Protein AF-A0A355AN96-F1 (afdb_monomer_lite)

Sequence (68 aa):
MQENLWDRLRRMHLQSHQVRGFTLLSPTLGFMVLFLALPIVILLVLSFWTQTYIDFNKTFSLANYQKF

S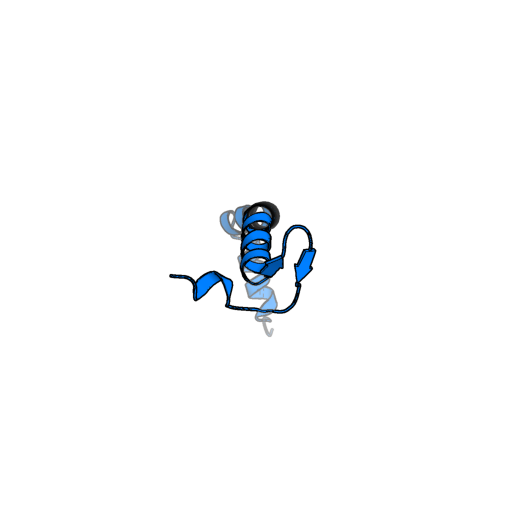econdary structure (DSSP, 8-state):
----HHHHHHHHHHH-HHHHHHHHHHHHHHHHHHHHHHHHHHHHHHHTSEEETTEEE-S---HHHH--

pLDDT: mean 83.03, std 13.55, range [51.38, 98.06]

Structure (mmCIF, N/CA/C/O backbone):
data_AF-A0A355AN96-F1
#
_entry.id   AF-A0A355AN96-F1
#
loop_
_atom_site.group_PDB
_atom_site.id
_atom_site.type_symbol
_atom_site.label_atom_id
_atom_site.label_alt_id
_atom_site.label_comp_id
_atom_site.label_asym_id
_atom_site.label_entity_id
_atom_site.label_seq_id
_atom_site.pdbx_PDB_ins_code
_atom_site.Cartn_x
_atom_site.Cartn_y
_atom_site.Cartn_z
_atom_site.occupancy
_atom_site.B_iso_or_equiv
_atom_site.auth_seq_id
_atom_site.auth_comp_id
_atom_site.auth_asym_id
_atom_site.auth_atom_id
_atom_site.pdbx_PDB_model_num
ATOM 1 N N . MET A 1 1 ? 22.336 -26.695 -38.698 1.00 51.38 1 MET A N 1
ATOM 2 C CA . MET A 1 1 ? 22.295 -25.387 -38.012 1.00 51.38 1 MET A CA 1
ATOM 3 C C . MET A 1 1 ? 20.945 -25.291 -37.309 1.00 51.38 1 MET A C 1
ATOM 5 O O . MET A 1 1 ? 19.954 -24.985 -37.955 1.00 51.38 1 MET A O 1
ATOM 9 N N . GLN A 1 2 ? 20.866 -25.730 -36.050 1.00 55.41 2 GLN A N 1
ATOM 10 C CA . GLN A 1 2 ? 19.617 -25.717 -35.277 1.00 55.41 2 GLN A CA 1
ATOM 11 C C . GLN A 1 2 ? 19.482 -24.324 -34.661 1.00 55.41 2 GLN A C 1
ATOM 13 O O . GLN A 1 2 ? 20.259 -23.963 -33.784 1.00 55.41 2 GLN A O 1
ATOM 18 N N . GLU A 1 3 ? 18.581 -23.497 -35.187 1.00 62.06 3 GLU A N 1
ATOM 19 C CA . GLU A 1 3 ? 18.330 -22.187 -34.591 1.00 62.06 3 GLU A CA 1
ATOM 20 C C . GLU A 1 3 ? 17.541 -22.359 -33.293 1.00 62.06 3 GLU A C 1
ATOM 22 O O . GLU A 1 3 ? 16.403 -22.830 -33.306 1.00 62.06 3 GLU A O 1
ATOM 27 N N . ASN A 1 4 ? 18.139 -21.959 -32.174 1.00 71.62 4 ASN A N 1
ATOM 28 C CA . ASN A 1 4 ? 17.476 -22.003 -30.881 1.00 71.62 4 ASN A CA 1
ATOM 29 C C . ASN A 1 4 ? 16.303 -21.009 -30.885 1.00 71.62 4 ASN A C 1
ATOM 31 O O . ASN A 1 4 ? 16.461 -19.840 -31.247 1.00 71.62 4 ASN A O 1
ATOM 35 N N . LEU A 1 5 ? 15.123 -21.445 -30.436 1.00 72.19 5 LEU A N 1
ATOM 36 C CA . LEU A 1 5 ? 13.940 -20.584 -30.256 1.00 72.19 5 LEU A CA 1
ATOM 37 C C . LEU A 1 5 ? 14.260 -19.324 -29.430 1.00 72.19 5 LEU A C 1
ATOM 39 O O . LEU A 1 5 ? 13.765 -18.236 -29.721 1.00 72.19 5 LEU A O 1
ATOM 43 N N . TRP A 1 6 ? 15.162 -19.465 -28.461 1.00 71.38 6 TRP A N 1
ATOM 44 C CA . TRP A 1 6 ? 15.674 -18.389 -27.617 1.00 71.38 6 TRP A CA 1
ATOM 45 C C . TRP A 1 6 ? 16.394 -17.284 -28.398 1.00 71.38 6 TRP A C 1
ATOM 47 O O . TRP A 1 6 ? 16.198 -16.102 -28.111 1.00 71.38 6 TRP A O 1
ATOM 57 N N . ASP A 1 7 ? 17.156 -17.638 -29.434 1.00 73.50 7 ASP A N 1
ATOM 58 C CA . ASP A 1 7 ? 17.873 -16.663 -30.261 1.00 73.50 7 ASP A CA 1
ATOM 59 C C . ASP A 1 7 ? 16.911 -15.874 -31.158 1.00 73.50 7 ASP A C 1
ATOM 61 O O . ASP A 1 7 ? 17.109 -14.682 -31.406 1.00 73.50 7 ASP A O 1
ATOM 65 N N . ARG A 1 8 ? 15.810 -16.501 -31.590 1.00 67.12 8 ARG A N 1
ATOM 66 C CA . ARG A 1 8 ? 14.747 -15.835 -32.358 1.00 67.12 8 ARG A CA 1
ATOM 67 C C . ARG A 1 8 ? 13.962 -14.839 -31.507 1.00 67.12 8 ARG A C 1
ATOM 69 O O . ARG A 1 8 ? 13.770 -13.702 -31.937 1.00 67.12 8 ARG A O 1
ATOM 76 N N . LEU A 1 9 ? 13.591 -15.226 -30.287 1.00 66.94 9 LEU A N 1
ATOM 77 C CA . LEU A 1 9 ? 12.909 -14.345 -29.332 1.00 66.94 9 LEU A CA 1
ATOM 78 C C . LEU A 1 9 ? 13.778 -13.138 -28.950 1.00 66.94 9 LEU A C 1
ATOM 80 O O . LEU A 1 9 ? 13.296 -12.006 -28.917 1.00 66.94 9 LEU A O 1
ATOM 84 N N . ARG A 1 10 ? 15.083 -13.355 -28.741 1.00 68.88 10 ARG A N 1
ATOM 85 C CA . ARG A 1 10 ? 16.040 -12.283 -28.433 1.00 68.88 10 ARG A CA 1
ATOM 86 C C . ARG A 1 10 ? 16.170 -11.268 -29.571 1.00 68.88 10 ARG A C 1
ATOM 88 O O . ARG A 1 10 ? 16.203 -10.067 -29.316 1.00 68.88 10 ARG A O 1
ATOM 95 N N . ARG A 1 11 ? 16.208 -11.733 -30.825 1.00 65.12 11 ARG A N 1
ATOM 96 C CA . ARG A 1 11 ? 16.284 -10.863 -32.014 1.00 65.12 11 ARG A CA 1
ATOM 97 C C . ARG A 1 11 ? 15.001 -10.054 -32.231 1.00 65.12 11 ARG A C 1
ATOM 99 O O . ARG A 1 11 ? 15.092 -8.868 -32.535 1.00 65.12 11 ARG A O 1
ATOM 106 N N . MET A 1 12 ? 13.828 -10.645 -31.994 1.00 63.34 12 MET A N 1
ATOM 107 C CA . MET A 1 12 ? 12.540 -9.936 -32.076 1.00 63.34 12 MET A CA 1
ATOM 108 C C . MET A 1 12 ? 12.390 -8.844 -31.002 1.00 63.34 12 MET A C 1
ATOM 110 O O . MET A 1 12 ? 11.875 -7.760 -31.287 1.00 63.34 12 MET A O 1
ATOM 114 N N . HIS A 1 13 ? 12.899 -9.085 -29.789 1.00 62.38 13 HIS A N 1
ATOM 115 C CA . HIS A 1 13 ? 12.929 -8.082 -28.719 1.00 62.38 13 HIS A CA 1
ATOM 116 C C . HIS A 1 13 ? 13.857 -6.896 -29.069 1.00 62.38 13 HIS A C 1
ATOM 118 O O . HIS A 1 13 ? 13.547 -5.751 -28.760 1.00 62.38 13 HIS A O 1
ATOM 124 N N . LEU A 1 14 ? 14.968 -7.138 -29.774 1.00 62.88 14 LEU A N 1
ATOM 125 C CA . LEU A 1 14 ? 15.915 -6.089 -30.178 1.00 62.88 14 LEU A CA 1
ATOM 126 C C . LEU A 1 14 ? 15.459 -5.253 -31.390 1.00 62.88 14 LEU A C 1
ATOM 128 O O . LEU A 1 14 ? 15.879 -4.105 -31.514 1.00 62.88 14 LEU A O 1
ATOM 132 N N . GLN A 1 15 ? 14.618 -5.799 -32.276 1.00 63.97 15 GLN A N 1
ATOM 133 C CA . GLN A 1 15 ? 14.175 -5.115 -33.503 1.00 63.97 15 GLN A CA 1
ATOM 134 C C . GLN A 1 15 ? 12.977 -4.172 -33.316 1.00 63.97 15 GLN A C 1
ATOM 136 O O . GLN A 1 15 ? 12.761 -3.292 -34.148 1.00 63.97 15 GLN A O 1
ATOM 141 N N . SER A 1 16 ? 12.189 -4.327 -32.252 1.00 64.06 16 SER A N 1
ATOM 142 C CA . SER A 1 16 ? 10.966 -3.543 -32.054 1.00 64.06 16 SER A CA 1
ATOM 143 C C . SER A 1 16 ? 11.231 -2.299 -31.197 1.00 64.06 16 SER A C 1
ATOM 145 O O . SER A 1 16 ? 11.337 -2.353 -29.970 1.00 64.06 16 SER A O 1
ATOM 147 N N . HIS A 1 17 ? 11.317 -1.137 -31.851 1.00 62.50 17 HIS A N 1
ATOM 148 C CA . HIS A 1 17 ? 11.540 0.160 -31.196 1.00 62.50 17 HIS A CA 1
ATOM 149 C C . HIS A 1 17 ? 10.504 0.460 -30.095 1.00 62.50 17 HIS A C 1
ATOM 151 O O . HIS A 1 17 ? 10.833 1.056 -29.069 1.00 62.50 17 HIS A O 1
ATOM 157 N N . GLN A 1 18 ? 9.268 -0.003 -30.286 1.00 65.00 18 GLN A N 1
ATOM 158 C CA . GLN A 1 18 ? 8.141 0.167 -29.371 1.00 65.00 18 GLN A CA 1
ATOM 159 C C . GLN A 1 18 ? 8.282 -0.698 -28.110 1.00 65.00 18 GLN A C 1
ATOM 161 O O . GLN A 1 18 ? 8.018 -0.220 -27.008 1.00 65.00 18 GLN A O 1
ATOM 166 N N . VAL A 1 19 ? 8.757 -1.942 -28.240 1.00 66.56 19 VAL A N 1
ATOM 167 C CA . VAL A 1 19 ? 8.944 -2.850 -27.093 1.00 66.56 19 VAL A 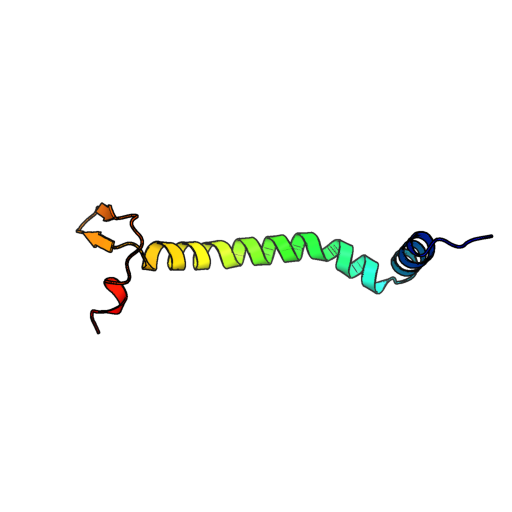CA 1
ATOM 168 C C . VAL A 1 19 ? 10.070 -2.353 -26.194 1.00 66.56 19 VAL A C 1
ATOM 170 O O . VAL A 1 19 ? 9.958 -2.436 -24.972 1.00 66.56 19 VAL A O 1
ATOM 173 N N . ARG A 1 20 ? 11.117 -1.754 -26.777 1.00 68.88 20 ARG A N 1
ATOM 174 C CA . ARG A 1 20 ? 12.214 -1.141 -26.018 1.00 68.88 20 ARG A CA 1
ATOM 175 C C . ARG A 1 20 ? 11.737 0.050 -25.180 1.00 68.88 20 ARG A C 1
ATOM 177 O O . ARG A 1 20 ? 12.099 0.155 -24.015 1.00 68.88 20 ARG A O 1
ATOM 184 N N . GLY A 1 21 ? 10.885 0.913 -25.742 1.00 73.31 21 GLY A N 1
ATOM 185 C CA . GLY A 1 21 ? 10.280 2.031 -25.008 1.00 73.31 21 GLY A CA 1
ATOM 186 C C . GLY A 1 21 ? 9.412 1.565 -23.835 1.00 73.31 21 GLY A C 1
ATOM 187 O O . GLY A 1 21 ? 9.538 2.081 -22.726 1.00 73.31 21 GLY A O 1
ATOM 188 N N . PHE A 1 22 ? 8.599 0.527 -24.047 1.00 75.56 22 PHE A N 1
ATOM 189 C CA . PHE A 1 22 ? 7.788 -0.067 -22.983 1.00 75.56 22 PHE A CA 1
ATOM 190 C C . PHE A 1 22 ? 8.621 -0.748 -21.895 1.00 75.56 22 PHE A C 1
ATOM 192 O O . PHE A 1 22 ? 8.314 -0.571 -20.723 1.00 75.56 22 PHE A O 1
ATOM 199 N N . THR A 1 23 ? 9.689 -1.470 -22.240 1.00 78.06 23 THR A N 1
ATOM 200 C CA . THR A 1 23 ? 10.580 -2.098 -21.242 1.00 78.06 23 THR A CA 1
ATOM 201 C C . THR A 1 23 ? 11.430 -1.090 -20.468 1.00 78.06 23 THR A C 1
ATOM 203 O O . THR A 1 23 ? 11.789 -1.358 -19.325 1.00 78.06 23 THR A O 1
ATOM 206 N N . LEU A 1 24 ? 11.728 0.079 -21.045 1.00 81.56 24 LEU A N 1
ATOM 207 C CA . LEU A 1 24 ? 12.378 1.195 -20.344 1.00 81.56 24 LEU A CA 1
ATOM 208 C C . LEU A 1 24 ? 11.433 1.882 -19.342 1.00 81.56 24 LEU A C 1
ATOM 210 O O . LEU A 1 24 ? 11.866 2.268 -18.260 1.00 81.56 24 LEU A O 1
ATOM 214 N N . LEU A 1 25 ? 10.148 2.026 -19.685 1.00 85.81 25 LEU A N 1
ATOM 215 C CA . LEU A 1 25 ? 9.138 2.697 -18.852 1.00 85.81 25 LEU A CA 1
ATOM 216 C C . LEU A 1 25 ? 8.458 1.766 -17.836 1.00 85.81 25 LEU A C 1
ATOM 218 O O . LEU A 1 25 ? 8.017 2.227 -16.782 1.00 85.81 25 LEU A O 1
ATOM 222 N N . SER A 1 26 ? 8.372 0.465 -18.124 1.00 88.12 26 SER A N 1
ATOM 223 C CA . SER A 1 26 ? 7.653 -0.508 -17.297 1.00 88.12 26 SER A CA 1
ATOM 224 C C . SER A 1 26 ? 8.130 -0.594 -15.846 1.00 88.12 26 SER A C 1
ATOM 226 O O . SER A 1 26 ? 7.261 -0.732 -14.986 1.00 88.12 26 SER A O 1
ATOM 228 N N . PRO A 1 27 ? 9.437 -0.490 -15.512 1.00 89.19 27 PRO A N 1
ATOM 229 C CA . PRO A 1 27 ? 9.864 -0.537 -14.117 1.00 89.19 27 PRO A CA 1
ATOM 230 C C . PRO A 1 27 ? 9.289 0.645 -13.333 1.00 89.19 27 PRO A C 1
ATOM 232 O O . PRO A 1 27 ? 8.690 0.453 -12.279 1.00 89.19 27 PRO A O 1
ATOM 235 N N . THR A 1 28 ? 9.388 1.859 -13.884 1.00 93.94 28 THR A N 1
ATOM 236 C CA . THR A 1 28 ? 8.871 3.083 -13.258 1.00 93.94 28 THR A CA 1
ATOM 237 C C . THR A 1 28 ? 7.355 3.045 -13.109 1.00 93.94 28 THR A C 1
ATOM 239 O O . THR A 1 28 ? 6.845 3.335 -12.030 1.00 93.94 28 THR A O 1
ATOM 242 N N . LEU A 1 29 ? 6.631 2.637 -14.157 1.00 93.81 29 LEU A N 1
ATOM 243 C CA . LEU A 1 29 ? 5.176 2.467 -14.091 1.00 93.81 29 LEU A CA 1
ATOM 244 C C . LEU A 1 29 ? 4.778 1.415 -13.049 1.00 93.81 29 LEU A C 1
ATOM 246 O O . LEU A 1 29 ? 3.835 1.631 -12.293 1.00 93.81 29 LEU A O 1
ATOM 250 N N . GLY A 1 30 ? 5.526 0.313 -12.962 1.00 95.75 30 GLY A N 1
ATOM 251 C CA . GLY A 1 30 ? 5.328 -0.717 -11.946 1.00 95.75 30 GLY A CA 1
ATOM 252 C C . GLY A 1 30 ? 5.474 -0.162 -10.531 1.00 95.75 30 GLY A C 1
ATOM 253 O O . GLY A 1 30 ? 4.586 -0.359 -9.704 1.00 95.75 30 GLY A O 1
ATOM 254 N N . PHE A 1 31 ? 6.541 0.596 -10.262 1.00 96.19 31 PHE A N 1
ATOM 255 C CA . PHE A 1 31 ? 6.716 1.257 -8.968 1.00 96.19 31 PHE A CA 1
ATOM 256 C C . PHE A 1 31 ? 5.603 2.265 -8.681 1.00 96.19 31 PHE A C 1
ATOM 258 O O . PHE A 1 31 ? 5.048 2.238 -7.588 1.00 96.19 31 PHE A O 1
ATOM 265 N N . MET A 1 32 ? 5.222 3.110 -9.644 1.00 97.31 32 MET A N 1
ATOM 266 C CA . MET A 1 32 ? 4.121 4.063 -9.463 1.00 97.31 32 MET A CA 1
ATOM 267 C C . MET A 1 32 ? 2.824 3.360 -9.057 1.00 97.31 32 MET A C 1
ATOM 269 O O . MET A 1 32 ? 2.207 3.744 -8.067 1.00 97.31 32 MET A O 1
ATOM 273 N N . VAL A 1 33 ? 2.436 2.302 -9.775 1.00 97.62 33 VAL A N 1
ATOM 274 C CA . VAL A 1 33 ? 1.234 1.521 -9.452 1.00 97.62 33 VAL A CA 1
ATOM 275 C C . VAL A 1 33 ? 1.355 0.873 -8.074 1.00 97.62 33 VAL A C 1
ATOM 277 O O . VAL A 1 33 ? 0.408 0.942 -7.295 1.00 97.62 33 VAL A O 1
ATOM 280 N N . LEU A 1 34 ? 2.512 0.296 -7.737 1.00 97.88 34 LEU A N 1
ATOM 281 C CA . LEU A 1 34 ? 2.745 -0.304 -6.421 1.00 97.88 34 LEU A CA 1
ATOM 282 C C . LEU A 1 34 ? 2.592 0.715 -5.288 1.00 97.88 34 LEU A C 1
ATOM 284 O O . LEU A 1 34 ? 1.874 0.452 -4.327 1.00 97.88 34 LEU A O 1
ATOM 288 N N . PHE A 1 35 ? 3.223 1.884 -5.403 1.00 97.56 35 PHE A N 1
ATOM 289 C CA . PHE A 1 35 ? 3.144 2.929 -4.383 1.00 97.56 35 PHE A CA 1
ATOM 290 C C . PHE A 1 35 ? 1.741 3.530 -4.266 1.00 97.56 35 PHE A C 1
ATOM 292 O O . PHE A 1 35 ? 1.304 3.824 -3.156 1.00 97.56 35 PHE A O 1
ATOM 299 N N . LEU A 1 36 ? 1.013 3.669 -5.377 1.00 97.81 36 LEU A N 1
ATOM 300 C CA . LEU A 1 36 ? -0.382 4.120 -5.368 1.00 97.81 36 LEU A CA 1
ATOM 301 C C . LEU A 1 36 ? -1.330 3.079 -4.763 1.00 97.81 36 LEU A C 1
ATOM 303 O O . LEU A 1 36 ? -2.279 3.439 -4.070 1.00 97.81 36 LEU A O 1
ATOM 307 N N . ALA A 1 37 ? -1.076 1.791 -4.996 1.00 98.06 37 ALA A N 1
ATOM 308 C CA . ALA A 1 37 ? -1.871 0.708 -4.429 1.00 98.06 37 ALA A CA 1
ATOM 309 C C . ALA A 1 37 ? -1.600 0.508 -2.931 1.00 98.06 37 ALA A C 1
ATOM 311 O O . ALA A 1 37 ? -2.500 0.111 -2.193 1.00 98.06 37 ALA A O 1
ATOM 312 N N . LEU A 1 38 ? -0.385 0.807 -2.465 1.00 98.00 38 LEU A N 1
ATOM 313 C CA . LEU A 1 38 ? 0.049 0.607 -1.082 1.00 98.00 38 LEU A CA 1
ATOM 314 C C . LEU A 1 38 ? -0.922 1.171 -0.019 1.00 98.00 38 LEU A C 1
ATOM 316 O O . LEU A 1 38 ? -1.325 0.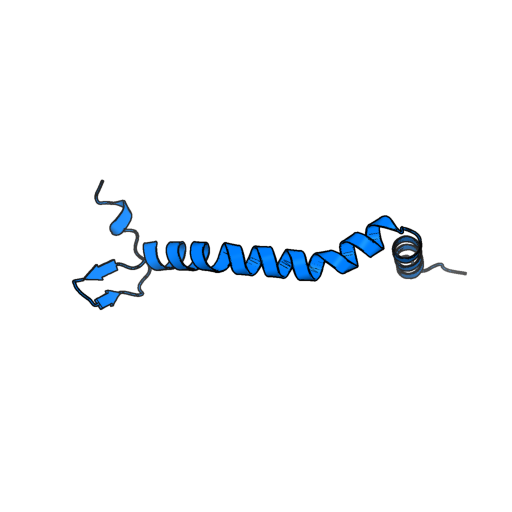397 0.851 1.00 98.00 38 LEU A O 1
ATOM 320 N N . PRO A 1 39 ? -1.367 2.447 -0.060 1.00 97.69 39 PRO A N 1
ATOM 321 C CA . PRO A 1 39 ? -2.324 2.967 0.921 1.00 97.69 39 PRO A CA 1
ATOM 322 C C . PRO A 1 39 ? -3.675 2.246 0.876 1.00 97.69 39 PRO A C 1
ATOM 324 O O . PRO A 1 39 ? -4.273 2.006 1.921 1.00 97.69 39 PRO A O 1
ATOM 327 N N . ILE A 1 40 ? -4.142 1.847 -0.310 1.00 98.00 40 ILE A N 1
ATOM 328 C CA . ILE A 1 40 ? -5.403 1.110 -0.471 1.00 98.00 40 ILE A CA 1
ATOM 329 C C . ILE A 1 40 ? -5.285 -0.275 0.171 1.00 98.00 40 ILE A C 1
ATOM 331 O O . ILE A 1 40 ? -6.180 -0.695 0.900 1.00 98.00 40 ILE A O 1
ATOM 335 N N . VAL A 1 41 ? -4.164 -0.966 -0.050 1.00 97.88 41 VAL A N 1
ATOM 336 C CA . VAL A 1 41 ? -3.879 -2.268 0.569 1.00 97.88 41 VAL A CA 1
ATOM 337 C C . VAL A 1 41 ? -3.809 -2.141 2.089 1.00 97.88 41 VAL A C 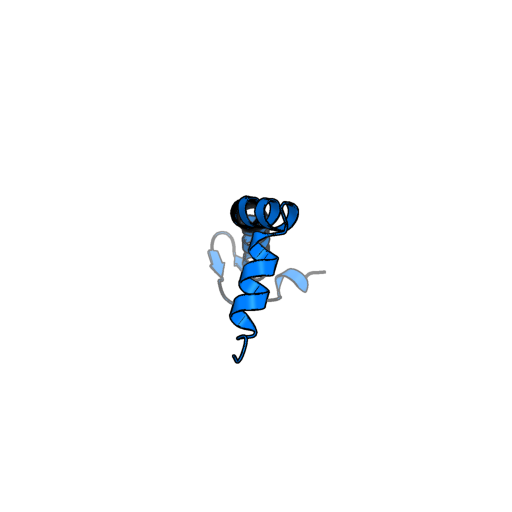1
ATOM 339 O O . VAL A 1 41 ? -4.383 -2.969 2.791 1.00 97.88 41 VAL A O 1
ATOM 342 N N . ILE A 1 42 ? -3.163 -1.091 2.607 1.00 96.38 42 ILE A N 1
ATOM 343 C CA . ILE A 1 42 ? -3.113 -0.821 4.050 1.00 96.38 42 ILE A CA 1
ATOM 344 C C . ILE A 1 42 ? -4.527 -0.643 4.610 1.00 96.38 42 ILE A C 1
ATOM 346 O O . ILE A 1 42 ? -4.869 -1.296 5.593 1.00 96.38 42 ILE A O 1
ATOM 350 N N . LEU A 1 43 ? -5.365 0.185 3.979 1.00 95.75 43 LEU A N 1
ATOM 351 C CA . LEU A 1 43 ? -6.753 0.385 4.408 1.00 95.75 43 LEU A CA 1
ATOM 352 C C . LEU A 1 43 ? -7.564 -0.912 4.355 1.00 95.75 43 LEU A C 1
ATOM 354 O O . LEU A 1 43 ? -8.319 -1.195 5.282 1.00 95.75 43 LEU A O 1
ATOM 358 N N . LEU A 1 44 ? -7.376 -1.725 3.314 1.00 95.44 44 LEU A N 1
ATOM 359 C CA . LEU A 1 44 ? -8.002 -3.041 3.206 1.00 95.44 44 LEU A CA 1
ATOM 360 C C . LEU A 1 44 ? -7.608 -3.949 4.372 1.00 95.44 44 LEU A C 1
ATOM 362 O O . LEU A 1 44 ? -8.482 -4.522 5.011 1.00 95.44 44 LEU A O 1
ATOM 366 N N . VAL A 1 45 ? -6.317 -4.054 4.693 1.00 94.38 45 VAL A N 1
ATOM 367 C CA . VAL A 1 45 ? -5.844 -4.872 5.821 1.00 94.38 45 VAL A CA 1
ATOM 368 C C . VAL A 1 45 ? -6.409 -4.357 7.144 1.00 94.38 45 VAL A C 1
ATOM 370 O O . VAL A 1 45 ? -6.940 -5.142 7.928 1.00 94.38 45 VAL A O 1
ATOM 373 N N . LEU A 1 46 ? -6.354 -3.041 7.372 1.00 92.88 46 LEU A N 1
ATOM 374 C CA . LEU A 1 46 ? -6.897 -2.415 8.578 1.00 92.88 46 LEU A CA 1
ATOM 375 C C . LEU A 1 46 ? -8.411 -2.611 8.705 1.00 92.88 46 LEU A C 1
ATOM 377 O O . LEU A 1 46 ? -8.904 -2.733 9.822 1.00 92.88 46 LEU A O 1
ATOM 381 N N . SER A 1 47 ? -9.147 -2.696 7.593 1.00 92.62 47 SER A N 1
ATOM 382 C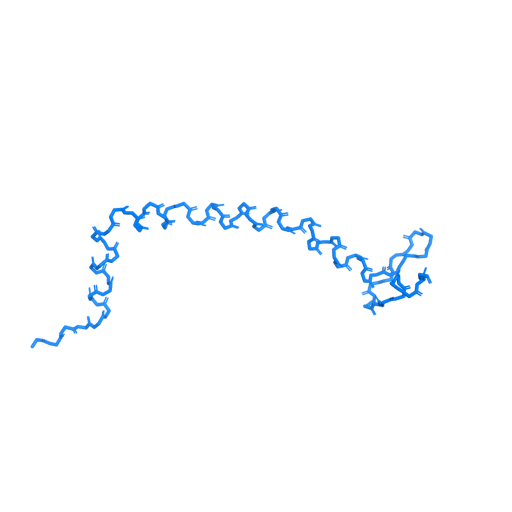 CA . SER A 1 47 ? -10.601 -2.903 7.616 1.00 92.62 47 SER A CA 1
ATOM 383 C C . SER A 1 47 ? -11.018 -4.243 8.235 1.00 92.62 47 SER A C 1
ATOM 385 O O . SER A 1 47 ? -12.113 -4.346 8.793 1.00 92.62 47 SER A O 1
ATOM 387 N N . PHE A 1 48 ? -10.132 -5.246 8.199 1.00 94.19 48 PHE A N 1
ATOM 388 C CA . PHE A 1 48 ? -10.349 -6.552 8.829 1.00 94.19 48 PHE A CA 1
ATOM 389 C C . PHE A 1 48 ? -9.977 -6.584 10.312 1.00 94.19 48 PHE A C 1
ATOM 391 O O . PHE A 1 48 ? -10.282 -7.558 10.999 1.00 94.19 48 PHE A O 1
ATOM 398 N N . TRP A 1 49 ? -9.297 -5.557 10.817 1.00 94.12 49 TRP A N 1
ATOM 399 C CA . TRP A 1 49 ? -8.961 -5.444 12.230 1.00 94.12 49 TRP A CA 1
ATOM 400 C C . TRP A 1 49 ? -10.057 -4.698 12.975 1.00 94.12 49 TRP A C 1
ATOM 402 O O . TRP A 1 49 ? -10.677 -3.763 12.467 1.00 94.12 49 TRP A O 1
ATOM 412 N N . THR A 1 50 ? -10.308 -5.115 14.209 1.00 91.44 50 THR A N 1
ATOM 413 C CA . THR A 1 50 ? -11.257 -4.426 15.082 1.00 91.44 50 THR A CA 1
ATOM 414 C C . THR A 1 50 ? -10.501 -3.483 16.008 1.00 91.44 50 THR A C 1
ATOM 416 O O . THR A 1 50 ? -9.411 -3.801 16.485 1.00 91.44 50 THR A O 1
ATOM 419 N N . GLN A 1 51 ? -11.072 -2.307 16.258 1.00 87.19 51 GLN A N 1
ATOM 420 C CA . GLN A 1 51 ? -10.516 -1.327 17.185 1.00 87.19 51 GLN A CA 1
ATOM 421 C C . GLN A 1 51 ? -11.410 -1.227 18.416 1.00 87.19 51 GLN A C 1
ATOM 423 O O . GLN A 1 51 ? -12.616 -1.007 18.297 1.00 87.19 51 GLN A O 1
ATOM 428 N N . THR A 1 52 ? -10.814 -1.360 19.598 1.00 89.19 52 THR A N 1
ATOM 429 C CA . THR A 1 52 ? -11.492 -1.059 20.863 1.00 89.19 52 THR A CA 1
ATOM 430 C C . THR A 1 52 ? -10.817 0.151 21.479 1.00 89.19 52 THR A C 1
ATOM 432 O O . THR A 1 52 ? -9.705 0.053 21.986 1.00 89.19 52 THR A O 1
ATOM 435 N N . TYR A 1 53 ? -11.486 1.303 21.407 1.00 83.88 53 TYR A N 1
ATOM 436 C CA . TYR A 1 53 ? -10.974 2.590 21.881 1.00 83.88 53 TYR A CA 1
ATOM 437 C C . TYR A 1 53 ? -9.673 3.023 21.172 1.00 83.88 53 TYR A C 1
ATOM 439 O O . TYR A 1 53 ? -9.753 3.707 20.154 1.00 83.88 53 TYR A O 1
ATOM 447 N N . ILE A 1 54 ? -8.500 2.588 21.642 1.00 87.19 54 ILE A N 1
ATOM 448 C CA . ILE A 1 54 ? -7.178 2.866 21.042 1.00 87.19 54 ILE A CA 1
ATOM 449 C C . ILE A 1 54 ? -6.411 1.602 20.622 1.00 87.19 54 ILE A C 1
ATOM 451 O O . ILE A 1 54 ? -5.391 1.713 19.944 1.00 87.19 54 ILE A O 1
ATOM 455 N N . ASP A 1 55 ? -6.899 0.413 20.984 1.00 89.25 55 ASP A N 1
ATOM 456 C CA . ASP A 1 55 ? -6.208 -0.849 20.727 1.00 89.25 55 ASP A CA 1
ATOM 457 C C . ASP A 1 55 ? -6.702 -1.511 19.439 1.00 89.25 55 ASP A C 1
ATOM 459 O O . ASP A 1 55 ? -7.899 -1.766 19.266 1.00 89.25 55 ASP A O 1
ATOM 463 N N . PHE A 1 56 ? -5.761 -1.827 18.546 1.00 89.12 56 PHE A N 1
ATOM 464 C CA . PHE A 1 56 ? -6.019 -2.585 17.323 1.00 89.12 56 PHE A CA 1
ATOM 465 C C . PHE A 1 56 ? -5.842 -4.082 17.565 1.00 89.12 56 PHE A C 1
ATOM 467 O O . PHE A 1 56 ? -4.732 -4.562 17.812 1.00 89.12 56 PHE A O 1
ATOM 474 N N . ASN A 1 57 ? -6.923 -4.842 17.410 1.00 89.00 57 ASN A N 1
ATOM 475 C CA . ASN A 1 57 ? -6.854 -6.292 17.362 1.00 89.00 57 ASN A CA 1
ATOM 476 C C . ASN A 1 57 ? -6.493 -6.737 15.939 1.00 89.00 57 ASN A C 1
ATOM 478 O O . ASN A 1 57 ? -7.313 -6.659 15.026 1.00 89.00 57 ASN A O 1
ATOM 482 N N . LYS A 1 58 ? -5.260 -7.232 15.771 1.00 91.75 58 LYS A N 1
ATOM 483 C CA . LYS A 1 58 ? -4.696 -7.654 14.477 1.00 91.75 58 LYS A CA 1
ATOM 484 C C . LYS A 1 58 ? -5.185 -9.020 13.977 1.00 91.75 58 LYS A C 1
ATOM 486 O O . LYS A 1 58 ? -4.648 -9.562 13.010 1.00 91.75 58 LYS A O 1
ATOM 491 N N . THR A 1 59 ? -6.177 -9.598 14.645 1.00 92.25 59 THR A N 1
ATOM 492 C CA . THR A 1 59 ? -6.809 -10.84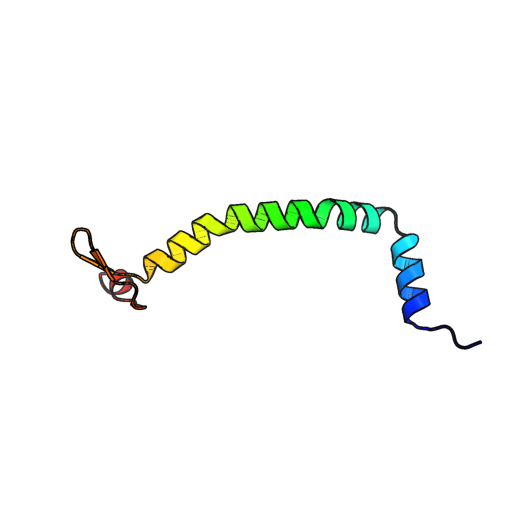9 14.227 1.00 92.25 59 THR A CA 1
ATOM 493 C C . THR A 1 59 ? -7.765 -10.564 13.076 1.00 92.25 59 THR A C 1
ATOM 495 O O . THR A 1 59 ? -8.536 -9.609 13.131 1.00 92.25 59 THR A O 1
ATOM 498 N N . PHE A 1 60 ? -7.726 -11.395 12.035 1.00 91.88 60 PHE A N 1
ATOM 499 C CA . PHE A 1 60 ? -8.662 -11.293 10.919 1.00 91.88 60 PHE A CA 1
ATOM 500 C C . PHE A 1 60 ? -10.110 -11.432 11.415 1.00 91.88 60 PHE A C 1
ATOM 502 O O . PHE A 1 60 ? -10.455 -12.426 12.056 1.00 91.88 60 PHE A O 1
ATOM 509 N N . SER A 1 61 ? -10.950 -10.440 11.120 1.00 91.75 61 SER A N 1
ATOM 510 C CA . SER A 1 61 ? -12.348 -10.397 11.541 1.00 91.75 61 SER A CA 1
ATOM 511 C C . SER A 1 61 ? -13.232 -9.732 10.488 1.00 91.75 61 SER A C 1
ATOM 513 O O . SER A 1 61 ? -12.825 -8.795 9.807 1.00 91.75 61 SER A O 1
ATOM 515 N N . LEU A 1 62 ? -14.481 -10.194 10.385 1.00 92.00 62 LEU A N 1
ATOM 516 C CA . LEU A 1 62 ? -15.527 -9.554 9.578 1.00 92.00 62 LEU A CA 1
ATOM 517 C C . LEU A 1 62 ? -16.536 -8.773 10.434 1.00 92.00 62 LEU A C 1
ATOM 519 O O . LEU A 1 62 ? -17.540 -8.292 9.914 1.00 92.00 62 LEU A O 1
ATOM 523 N N . ALA A 1 63 ? -16.281 -8.609 11.735 1.00 90.75 63 ALA A N 1
ATOM 524 C CA . ALA A 1 63 ? -17.215 -7.958 12.656 1.00 90.75 63 ALA A CA 1
ATOM 525 C C . ALA A 1 63 ? -17.570 -6.514 12.248 1.00 90.75 63 ALA A C 1
ATOM 527 O O . ALA A 1 63 ? -18.685 -6.062 12.503 1.00 90.75 63 ALA A O 1
ATOM 528 N N . ASN A 1 64 ? -16.657 -5.800 11.579 1.00 87.88 64 ASN A N 1
ATOM 529 C CA . ASN A 1 64 ? -16.908 -4.453 11.052 1.00 87.88 64 ASN A CA 1
ATOM 530 C C . ASN A 1 64 ? -17.971 -4.434 9.936 1.00 87.88 64 ASN A C 1
ATOM 532 O O . ASN A 1 64 ? -18.653 -3.430 9.766 1.00 87.88 64 ASN A O 1
ATOM 536 N N . TYR A 1 65 ? -18.146 -5.540 9.208 1.00 90.69 65 TYR A N 1
ATOM 537 C CA . TYR A 1 65 ? -19.084 -5.666 8.085 1.00 90.69 65 TYR A CA 1
ATOM 538 C C . TYR A 1 65 ? -20.439 -6.259 8.478 1.00 90.69 65 TYR A C 1
ATOM 540 O O . TYR A 1 65 ? -21.355 -6.278 7.667 1.00 90.69 65 TYR A O 1
ATOM 548 N N . GLN A 1 66 ? -20.576 -6.772 9.701 1.00 89.12 66 GLN A N 1
ATOM 549 C CA . GLN A 1 66 ? -21.824 -7.368 10.188 1.00 89.12 66 GLN A CA 1
ATOM 550 C C . GLN A 1 66 ? -22.755 -6.345 10.855 1.00 89.12 66 GLN A C 1
ATOM 552 O O . GLN A 1 66 ? -23.920 -6.645 11.077 1.00 89.12 66 GLN A O 1
ATOM 557 N N . LYS A 1 67 ? -22.257 -5.146 11.181 1.00 73.94 67 LYS A N 1
ATOM 558 C CA . LYS A 1 67 ? -23.003 -4.085 11.883 1.00 73.94 67 LYS A CA 1
ATOM 559 C C . LYS A 1 67 ? -23.876 -3.219 10.954 1.00 73.94 67 LYS A C 1
ATOM 561 O O . LYS A 1 67 ? -23.977 -2.017 11.184 1.00 73.94 67 LYS A O 1
ATOM 566 N N . PHE A 1 68 ? -24.446 -3.809 9.906 1.00 57.66 68 PHE A N 1
ATOM 567 C CA . PHE A 1 68 ? -25.330 -3.108 8.967 1.00 57.66 68 PHE A CA 1
ATOM 568 C C . PHE A 1 68 ? -26.785 -3.103 9.431 1.00 57.66 68 PHE A C 1
ATOM 570 O O . PHE A 1 68 ? -27.236 -4.142 9.964 1.00 57.66 68 PHE A O 1
#

Radius of gyration: 23.4 Å; chains: 1; bounding box: 48×30×60 Å

Foldseek 3Di:
DDDDPVVVVVVVCVPDPVNVVCVVCVVVVVVVVVVVCVVVVVVVQQLQWDDDPHDTDNDGHPPSVVPD